Protein AF-A0A7M3WV83-F1 (afdb_monomer_lite)

Radius of gyration: 14.06 Å; chains: 1; bounding box: 32×30×36 Å

Foldseek 3Di:
DDPPDDLQRVVQVCCCQAWVDHWHFDPDAWDWDWDFDDPVGDIDIDTHTDTPRCVPPHTDGPVVVDVDDDDDDL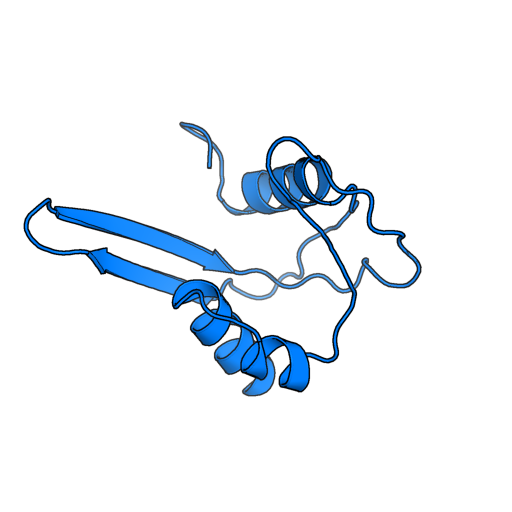VVQLVPDPDPVSVVRSVVVVVD

Secondary structure (DSSP, 8-state):
--TT--HHHHHHHHHHHHH----PPPSSPPEEEEEEETTTTEEEEEEE---STTTTPPP---TTT-S------HHHHHHH--SHHHHHHHHHHHT-

Sequence (96 aa):
MDHDEHPHAGCIREAFEEFGLRITLNDAAPVVTQRVFDRRGLSFLSFTYTSTETVNQRITVEPSEIAEGAWFPAREALEHAVSYFDRTALKAHLER

Structure (mmCIF, N/CA/C/O backbone):
data_AF-A0A7M3WV83-F1
#
_entry.id   AF-A0A7M3WV83-F1
#
loop_
_atom_site.group_PDB
_atom_site.id
_atom_site.type_symbol
_atom_site.label_atom_id
_atom_site.label_alt_id
_atom_site.label_comp_id
_atom_site.label_asym_id
_atom_site.label_entity_id
_atom_site.label_seq_id
_atom_site.pdbx_PDB_ins_code
_atom_site.Cartn_x
_atom_site.Cartn_y
_atom_site.Cartn_z
_atom_site.occupancy
_atom_site.B_iso_or_equiv
_atom_site.auth_seq_id
_atom_site.auth_comp_id
_atom_site.auth_asym_id
_atom_site.auth_atom_id
_atom_site.pdbx_PDB_model_num
ATOM 1 N N . MET A 1 1 ? 12.010 -0.498 -0.116 1.00 78.75 1 MET A N 1
ATOM 2 C CA . MET A 1 1 ? 12.589 -1.863 -0.138 1.00 78.75 1 MET A CA 1
ATOM 3 C C . MET A 1 1 ? 14.090 -1.815 0.027 1.00 78.75 1 MET A C 1
ATOM 5 O O . MET A 1 1 ? 14.793 -1.331 -0.863 1.00 78.75 1 MET A O 1
ATOM 9 N N . ASP A 1 2 ? 14.553 -2.346 1.150 1.00 82.19 2 ASP A N 1
ATOM 10 C CA . ASP A 1 2 ? 15.976 -2.442 1.450 1.00 82.19 2 ASP A CA 1
ATOM 11 C C . ASP A 1 2 ? 16.640 -3.571 0.650 1.00 82.19 2 ASP A C 1
ATOM 13 O O . ASP A 1 2 ? 15.983 -4.489 0.146 1.00 82.19 2 ASP A O 1
ATOM 17 N N . HIS A 1 3 ? 17.964 -3.498 0.495 1.00 82.31 3 HIS A N 1
ATOM 18 C CA . HIS A 1 3 ? 18.728 -4.553 -0.174 1.00 82.31 3 HIS A CA 1
ATOM 19 C C . HIS A 1 3 ? 18.583 -5.881 0.593 1.00 82.31 3 HIS A C 1
ATOM 21 O O . HIS A 1 3 ? 18.713 -5.902 1.813 1.00 82.31 3 HIS A O 1
ATOM 27 N N . ASP A 1 4 ? 18.334 -6.978 -0.130 1.00 86.44 4 ASP A N 1
ATOM 28 C CA . ASP A 1 4 ? 18.053 -8.328 0.401 1.00 86.44 4 ASP A CA 1
ATOM 29 C C . ASP A 1 4 ? 16.774 -8.474 1.254 1.00 86.44 4 ASP A C 1
ATOM 31 O O . ASP A 1 4 ? 16.559 -9.510 1.886 1.00 86.44 4 ASP A O 1
ATOM 35 N N . GLU A 1 5 ? 15.874 -7.487 1.239 1.00 92.19 5 GLU A N 1
ATOM 36 C CA . GLU A 1 5 ? 14.607 -7.573 1.962 1.00 92.19 5 GLU A CA 1
ATOM 37 C C . GLU A 1 5 ? 13.501 -8.231 1.121 1.00 92.19 5 GLU A C 1
ATOM 39 O O . GLU A 1 5 ? 13.217 -7.843 -0.016 1.00 92.19 5 GLU A O 1
ATOM 44 N N . HIS A 1 6 ? 12.815 -9.223 1.698 1.00 93.62 6 HIS A N 1
ATOM 45 C CA . HIS A 1 6 ? 11.659 -9.835 1.047 1.00 93.62 6 HIS A CA 1
ATOM 46 C C . HIS A 1 6 ? 10.501 -8.816 0.954 1.00 93.62 6 HIS A C 1
ATOM 48 O O . HIS A 1 6 ? 10.133 -8.253 1.987 1.00 93.62 6 HIS A O 1
ATOM 54 N N . PRO A 1 7 ? 9.837 -8.626 -0.210 1.00 94.75 7 PRO A N 1
ATOM 55 C CA . PRO A 1 7 ? 8.786 -7.611 -0.391 1.00 94.75 7 PRO A CA 1
ATOM 56 C C . PRO A 1 7 ? 7.658 -7.652 0.645 1.00 94.75 7 PRO A C 1
ATOM 58 O O . PRO A 1 7 ? 7.134 -6.621 1.048 1.00 94.75 7 PRO A O 1
ATOM 61 N N . HIS A 1 8 ? 7.303 -8.851 1.106 1.00 95.38 8 HIS A N 1
ATOM 62 C CA . HIS A 1 8 ? 6.340 -9.040 2.192 1.00 95.38 8 HIS A CA 1
ATOM 63 C C . HIS A 1 8 ? 6.812 -8.429 3.524 1.00 95.38 8 HIS A C 1
ATOM 65 O O . HIS A 1 8 ? 6.032 -7.784 4.216 1.00 95.38 8 HIS A O 1
ATOM 71 N N . ALA A 1 9 ? 8.077 -8.644 3.901 1.00 95.81 9 ALA A N 1
ATOM 72 C CA . ALA A 1 9 ? 8.636 -8.107 5.140 1.00 95.81 9 ALA A CA 1
ATOM 73 C C . ALA A 1 9 ? 8.782 -6.582 5.055 1.00 95.81 9 ALA A C 1
ATOM 75 O O . ALA A 1 9 ? 8.358 -5.888 5.976 1.00 95.81 9 ALA A O 1
ATOM 76 N N . GLY A 1 10 ? 9.263 -6.076 3.914 1.00 96.75 10 GLY A N 1
ATOM 77 C CA . GLY A 1 10 ? 9.374 -4.637 3.678 1.00 96.75 10 GLY A CA 1
ATOM 78 C C . GLY A 1 10 ? 8.029 -3.924 3.717 1.00 96.75 10 GLY A C 1
ATOM 79 O O . GLY A 1 10 ? 7.920 -2.898 4.368 1.00 96.75 10 GLY A O 1
ATOM 80 N N . CYS A 1 11 ? 6.968 -4.502 3.145 1.00 96.50 11 CYS A N 1
ATOM 81 C CA . CYS A 1 11 ? 5.630 -3.906 3.214 1.00 96.50 11 CYS A CA 1
ATOM 82 C C . CYS A 1 11 ? 5.110 -3.770 4.659 1.00 96.50 11 CYS A C 1
ATOM 84 O O . CYS A 1 11 ? 4.497 -2.760 4.998 1.00 96.50 11 CYS A O 1
ATOM 86 N N . ILE A 1 12 ? 5.371 -4.758 5.525 1.00 97.06 12 ILE A N 1
ATOM 87 C CA . ILE A 1 12 ? 4.995 -4.687 6.947 1.00 97.06 12 ILE A CA 1
ATOM 88 C C . ILE A 1 12 ? 5.835 -3.633 7.678 1.00 97.06 12 ILE A C 1
ATOM 90 O O . ILE A 1 12 ? 5.291 -2.869 8.475 1.00 97.06 12 ILE A O 1
ATOM 94 N N . ARG A 1 13 ? 7.147 -3.593 7.413 1.00 97.44 13 ARG A N 1
ATOM 95 C CA . ARG A 1 13 ? 8.065 -2.616 8.008 1.00 97.44 13 ARG A CA 1
ATOM 96 C C . ARG A 1 13 ? 7.692 -1.188 7.606 1.00 97.44 13 ARG A C 1
ATOM 98 O O . ARG A 1 13 ? 7.488 -0.371 8.494 1.00 97.44 13 ARG A O 1
ATOM 105 N N . GLU A 1 14 ? 7.528 -0.918 6.311 1.00 96.75 14 GLU A N 1
ATOM 106 C CA . GLU A 1 14 ? 7.164 0.404 5.777 1.00 96.75 14 GLU A CA 1
ATOM 107 C C . GLU A 1 14 ? 5.803 0.865 6.332 1.00 96.75 14 GLU A C 1
ATOM 109 O O . GLU A 1 14 ? 5.686 1.990 6.803 1.00 96.75 14 GLU A O 1
ATOM 114 N N . ALA A 1 15 ? 4.794 -0.014 6.431 1.00 96.94 15 ALA A N 1
ATOM 115 C CA . ALA A 1 15 ? 3.510 0.344 7.050 1.00 96.94 15 ALA A CA 1
ATOM 116 C C . ALA A 1 15 ? 3.637 0.775 8.527 1.00 96.94 15 ALA A C 1
ATOM 118 O O . ALA A 1 15 ? 2.881 1.633 9.001 1.00 96.94 15 ALA A O 1
ATOM 119 N N . PHE A 1 16 ? 4.582 0.182 9.263 1.00 97.19 16 PHE A N 1
ATOM 120 C CA . PHE A 1 16 ? 4.864 0.563 10.642 1.00 97.19 16 PHE A CA 1
ATOM 121 C C . PHE A 1 16 ? 5.694 1.847 10.731 1.00 97.19 16 PHE A C 1
ATOM 123 O O . PHE A 1 16 ? 5.357 2.713 11.535 1.00 97.19 16 PHE A O 1
ATOM 130 N N . GLU A 1 17 ? 6.746 1.979 9.928 1.00 97.31 17 GLU A N 1
ATOM 131 C CA . GLU A 1 17 ? 7.638 3.142 9.936 1.00 97.31 17 GLU A CA 1
ATOM 132 C C . GLU A 1 17 ? 6.923 4.406 9.450 1.00 97.31 17 GLU A C 1
ATOM 134 O O . GLU A 1 17 ? 6.966 5.422 10.134 1.00 97.31 17 GLU A O 1
ATOM 139 N N . GLU A 1 18 ? 6.184 4.332 8.342 1.00 97.38 18 GLU A N 1
ATOM 140 C CA . GLU A 1 18 ? 5.549 5.498 7.720 1.00 97.38 18 GLU A CA 1
ATOM 141 C C . GLU A 1 18 ? 4.249 5.925 8.416 1.00 97.38 18 GLU A C 1
ATOM 143 O O . GLU A 1 18 ? 3.957 7.119 8.506 1.00 97.38 18 GLU A O 1
ATOM 148 N N . PHE A 1 19 ? 3.446 4.965 8.899 1.00 97.25 19 PHE A N 1
ATOM 149 C CA . PHE A 1 19 ? 2.083 5.219 9.397 1.00 97.25 19 PHE A CA 1
ATOM 150 C C . PHE A 1 19 ? 1.808 4.698 10.817 1.00 97.25 19 PHE A C 1
ATOM 152 O O . PHE A 1 19 ? 0.698 4.885 11.336 1.00 97.25 19 PHE A O 1
ATOM 159 N N . GLY A 1 20 ? 2.773 4.037 11.465 1.00 96.88 20 GLY A N 1
ATOM 160 C CA . GLY A 1 20 ? 2.607 3.463 12.804 1.00 96.88 20 GLY A CA 1
ATOM 161 C C . GLY A 1 20 ? 1.673 2.249 12.857 1.00 96.88 20 GLY A C 1
ATOM 162 O O . GLY A 1 20 ? 1.231 1.862 13.946 1.00 96.88 20 GLY A O 1
ATOM 163 N N . LEU A 1 21 ? 1.340 1.656 11.706 1.00 97.25 21 LEU A N 1
ATOM 164 C CA . LEU A 1 21 ? 0.361 0.577 11.595 1.00 97.25 21 LEU A CA 1
ATOM 165 C C . LEU A 1 21 ? 1.020 -0.780 11.841 1.00 97.25 21 LEU A C 1
ATOM 167 O O . LEU A 1 21 ? 2.034 -1.122 11.241 1.00 97.25 21 LEU A O 1
ATOM 171 N N . ARG A 1 22 ? 0.420 -1.589 12.715 1.00 96.50 22 ARG A N 1
ATOM 172 C CA . ARG A 1 22 ? 0.852 -2.971 12.967 1.00 96.50 22 ARG A CA 1
ATOM 173 C C . ARG A 1 22 ? -0.051 -3.913 12.194 1.00 96.50 22 ARG A C 1
ATOM 175 O O . ARG A 1 22 ? -1.193 -4.110 12.593 1.00 96.50 22 ARG A O 1
ATOM 182 N N . ILE A 1 23 ? 0.446 -4.457 11.092 1.00 96.00 23 ILE A N 1
ATOM 183 C CA . ILE A 1 23 ? -0.350 -5.278 10.178 1.00 96.00 23 ILE A CA 1
ATOM 184 C C . ILE A 1 23 ? 0.287 -6.645 9.945 1.00 96.00 23 ILE A C 1
ATOM 186 O O . ILE A 1 23 ? 1.509 -6.783 9.915 1.00 96.00 23 ILE A O 1
ATOM 190 N N . THR A 1 24 ? -0.553 -7.638 9.685 1.00 95.69 24 THR A N 1
ATOM 191 C CA . THR A 1 24 ? -0.208 -8.824 8.901 1.00 95.69 24 THR A CA 1
ATOM 192 C C . THR A 1 24 ? -0.794 -8.709 7.497 1.00 95.69 24 THR A C 1
ATOM 194 O O . THR A 1 24 ? -1.761 -7.977 7.264 1.00 95.69 24 THR A O 1
ATOM 197 N N . LEU A 1 25 ? -0.184 -9.393 6.532 1.00 95.56 25 LEU A N 1
ATOM 198 C CA . LEU A 1 25 ? -0.663 -9.418 5.153 1.00 95.56 25 LEU A CA 1
ATOM 199 C C . LEU A 1 25 ? -1.530 -10.658 4.945 1.00 95.56 25 LEU A C 1
ATOM 201 O O . LEU A 1 25 ? -1.214 -11.736 5.440 1.00 95.56 25 LEU A O 1
ATOM 205 N N . ASN A 1 26 ? -2.624 -10.499 4.208 1.00 93.31 26 ASN A N 1
ATOM 206 C CA . ASN A 1 26 ? -3.500 -11.609 3.856 1.00 93.31 26 ASN A CA 1
ATOM 207 C C . ASN A 1 26 ? -2.755 -12.607 2.950 1.00 93.31 26 ASN A C 1
ATOM 209 O O . ASN A 1 26 ? -1.953 -12.194 2.114 1.00 93.31 26 ASN A O 1
ATOM 213 N N . ASP A 1 27 ? -3.135 -13.887 2.994 1.00 90.31 27 ASP A N 1
ATOM 214 C CA . ASP A 1 27 ? -2.548 -14.966 2.169 1.00 90.31 27 ASP A CA 1
ATOM 215 C C . ASP A 1 27 ? -2.796 -14.828 0.649 1.00 90.31 27 ASP A C 1
ATOM 217 O O . ASP A 1 27 ? -2.408 -15.683 -0.151 1.00 90.31 27 ASP A O 1
ATOM 221 N N . ALA A 1 28 ? -3.468 -13.761 0.215 1.00 90.81 28 ALA A N 1
ATOM 222 C CA . ALA A 1 28 ? -3.709 -13.496 -1.192 1.00 90.81 28 ALA A CA 1
ATOM 223 C C . ALA A 1 28 ? -2.411 -13.097 -1.908 1.00 90.81 28 ALA A C 1
ATOM 225 O O . ALA A 1 28 ? -1.629 -12.285 -1.414 1.00 90.81 28 ALA A O 1
ATOM 226 N N . ALA A 1 29 ? -2.231 -13.596 -3.133 1.00 91.19 29 ALA A N 1
ATOM 227 C CA . ALA A 1 29 ? -1.106 -13.192 -3.967 1.00 91.19 29 ALA A CA 1
ATOM 228 C C . ALA A 1 29 ? -1.090 -11.659 -4.175 1.00 91.19 29 ALA A C 1
ATOM 230 O O . ALA A 1 29 ? -2.157 -11.064 -4.431 1.00 91.19 29 ALA A O 1
ATOM 231 N N . PRO A 1 30 ? 0.095 -11.019 -4.091 1.00 94.69 30 PRO A N 1
ATOM 232 C CA . PRO A 1 30 ? 0.209 -9.584 -4.284 1.00 94.69 30 PRO A CA 1
ATOM 233 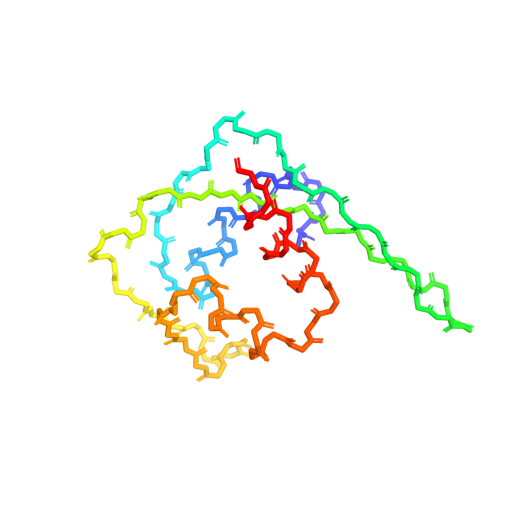C C . PRO A 1 30 ? -0.109 -9.196 -5.722 1.00 94.69 30 PRO A C 1
ATOM 235 O O . PRO A 1 30 ? 0.134 -9.948 -6.669 1.00 94.69 30 PRO A O 1
ATOM 238 N N . VAL A 1 31 ? -0.602 -7.976 -5.892 1.00 94.81 31 VAL A N 1
ATOM 239 C CA . VAL A 1 31 ? -0.668 -7.353 -7.212 1.00 94.81 31 VAL A CA 1
ATOM 240 C C . VAL A 1 31 ? 0.730 -6.847 -7.542 1.00 94.81 31 VAL A C 1
ATOM 242 O O . VAL A 1 31 ? 1.261 -5.982 -6.848 1.00 94.81 31 VAL A O 1
ATOM 245 N N . VAL A 1 32 ? 1.337 -7.405 -8.588 1.00 94.94 32 VAL A N 1
ATOM 246 C CA . VAL A 1 32 ? 2.675 -7.016 -9.040 1.00 94.94 32 VAL A CA 1
ATOM 247 C C . VAL A 1 32 ? 2.542 -6.080 -10.232 1.00 94.94 32 VAL A C 1
ATOM 249 O O . VAL A 1 32 ? 1.990 -6.455 -11.265 1.00 94.94 32 VAL A O 1
ATOM 252 N N . THR A 1 33 ? 3.051 -4.857 -10.094 1.00 94.62 33 THR A N 1
ATOM 253 C CA . THR A 1 33 ? 2.982 -3.827 -11.138 1.00 94.62 33 THR A CA 1
ATOM 254 C C . THR A 1 33 ? 4.377 -3.319 -11.462 1.00 94.62 33 THR A C 1
ATOM 256 O O . THR A 1 33 ? 5.113 -2.917 -10.566 1.00 94.62 33 THR A O 1
ATOM 259 N N . GLN A 1 34 ? 4.731 -3.272 -12.746 1.00 92.69 34 GLN A N 1
ATOM 260 C CA . GLN A 1 34 ? 5.988 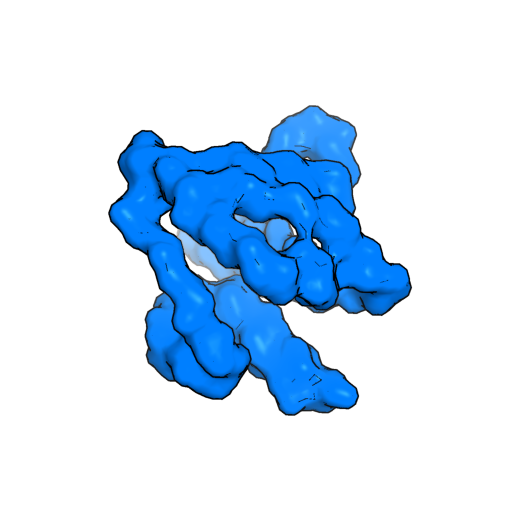-2.690 -13.211 1.00 92.69 34 GLN A CA 1
ATOM 261 C C . GLN A 1 34 ? 5.722 -1.461 -14.078 1.00 92.69 34 GLN A C 1
ATOM 263 O O . GLN A 1 34 ? 4.826 -1.469 -14.926 1.00 92.69 34 GLN A O 1
ATOM 268 N N . ARG A 1 35 ? 6.532 -0.413 -13.907 1.00 90.62 35 ARG A N 1
ATOM 269 C CA . ARG A 1 35 ? 6.553 0.724 -14.830 1.00 90.62 35 ARG A CA 1
ATOM 270 C C . ARG A 1 35 ? 7.971 1.228 -15.057 1.00 90.62 35 ARG A C 1
ATOM 272 O O . ARG A 1 35 ? 8.716 1.473 -14.111 1.00 90.62 35 ARG A O 1
ATOM 279 N N . VAL A 1 36 ? 8.311 1.417 -16.329 1.00 87.38 36 VAL A N 1
ATOM 280 C CA . VAL A 1 36 ? 9.572 2.026 -16.761 1.00 87.38 36 VAL A CA 1
ATOM 281 C C . VAL A 1 36 ? 9.326 3.504 -17.049 1.00 87.38 36 VAL A C 1
ATOM 283 O O . VAL A 1 36 ? 8.422 3.844 -17.814 1.00 87.38 36 VAL A O 1
ATOM 286 N N . PHE A 1 37 ? 10.122 4.377 -16.436 1.00 81.75 37 PHE A N 1
ATOM 287 C CA . PHE A 1 37 ? 10.134 5.812 -16.712 1.00 81.75 37 PHE A CA 1
ATOM 288 C C . PHE A 1 37 ? 11.330 6.129 -17.624 1.00 81.75 37 PHE A C 1
ATOM 290 O O . PHE A 1 37 ? 12.458 5.688 -17.389 1.00 81.75 37 PHE A O 1
ATOM 297 N N . ASP A 1 38 ? 11.067 6.831 -18.724 1.00 75.38 38 ASP A N 1
ATOM 298 C CA . ASP A 1 38 ? 11.942 6.880 -19.895 1.00 75.38 38 ASP A CA 1
ATOM 299 C C . ASP A 1 38 ? 13.118 7.882 -19.812 1.00 75.38 38 ASP A C 1
ATOM 301 O O . ASP A 1 38 ? 13.384 8.537 -18.800 1.00 75.38 38 ASP A O 1
ATOM 305 N N . ARG A 1 39 ? 13.912 7.862 -20.897 1.00 61.81 39 ARG A N 1
ATOM 306 C CA . ARG A 1 39 ? 15.260 8.420 -21.163 1.00 61.81 39 ARG A CA 1
ATOM 307 C C . ARG A 1 39 ? 16.383 8.075 -20.177 1.00 61.81 39 ARG A C 1
ATOM 309 O O . ARG A 1 39 ? 17.538 8.118 -20.584 1.00 61.81 39 ARG A O 1
ATOM 316 N N . ARG A 1 40 ? 16.077 7.692 -18.935 1.00 64.94 40 ARG A N 1
ATOM 317 C CA . ARG A 1 40 ? 17.061 7.311 -17.899 1.00 64.94 40 ARG A CA 1
ATOM 318 C C . ARG A 1 40 ? 17.018 5.831 -17.501 1.00 64.94 40 ARG A C 1
ATOM 320 O O . ARG A 1 40 ? 17.925 5.380 -16.815 1.00 64.94 40 ARG A O 1
ATOM 327 N N . GLY A 1 41 ? 16.000 5.082 -17.940 1.00 73.50 41 GLY A N 1
ATOM 328 C CA . GLY A 1 41 ? 15.913 3.630 -17.730 1.00 73.50 41 GLY A CA 1
ATOM 329 C C . GLY A 1 41 ? 15.531 3.207 -16.308 1.00 73.50 41 GLY A C 1
ATOM 330 O O . GLY A 1 41 ? 15.834 2.087 -15.908 1.00 73.50 41 GLY A O 1
ATOM 331 N N . LEU A 1 42 ? 14.874 4.077 -15.536 1.00 83.81 42 LEU A N 1
ATOM 332 C CA . LEU A 1 42 ? 14.426 3.730 -14.187 1.00 83.81 42 LEU A CA 1
ATOM 333 C C . LEU A 1 42 ? 13.184 2.838 -14.276 1.00 83.81 42 LEU A C 1
ATOM 335 O O . LEU A 1 42 ? 12.115 3.281 -14.701 1.00 83.81 42 LEU A O 1
ATOM 339 N N . SER A 1 43 ? 13.339 1.575 -13.888 1.00 87.56 43 SER A N 1
ATOM 340 C CA . SER A 1 43 ? 12.253 0.604 -13.779 1.00 87.56 43 SER A CA 1
ATOM 341 C C . SER A 1 43 ? 11.860 0.444 -12.319 1.00 87.56 43 SER A C 1
ATOM 343 O O . SER A 1 43 ? 12.676 0.021 -11.507 1.00 87.56 43 SER A O 1
ATOM 345 N N . PHE A 1 44 ? 10.600 0.724 -12.009 1.00 90.56 44 PHE A N 1
ATOM 346 C CA . PHE A 1 44 ? 10.027 0.459 -10.696 1.00 90.56 44 PHE A CA 1
ATOM 347 C C . PHE A 1 44 ? 9.161 -0.791 -10.760 1.00 90.56 44 PHE A C 1
ATOM 349 O O . PHE A 1 44 ? 8.374 -0.967 -11.696 1.00 90.56 44 PHE A O 1
ATOM 356 N N . LEU A 1 45 ? 9.312 -1.636 -9.747 1.00 92.19 45 LEU A N 1
ATOM 357 C CA . LEU A 1 45 ? 8.496 -2.813 -9.499 1.00 92.19 45 LEU A CA 1
ATOM 358 C C . LEU A 1 45 ? 7.817 -2.622 -8.143 1.00 92.19 45 LEU A C 1
ATOM 360 O O . LEU A 1 45 ? 8.495 -2.386 -7.147 1.00 92.19 45 LEU A O 1
ATOM 364 N N . SER A 1 46 ? 6.493 -2.699 -8.119 1.00 94.12 46 SER A N 1
ATOM 365 C CA . SER A 1 46 ? 5.677 -2.561 -6.916 1.00 94.12 46 SER A CA 1
ATOM 366 C C . SER A 1 46 ? 4.970 -3.878 -6.621 1.00 94.12 46 SER A C 1
ATOM 368 O O . SER A 1 46 ? 4.426 -4.513 -7.529 1.00 94.12 46 SER A O 1
ATOM 370 N N . PHE A 1 47 ? 4.985 -4.269 -5.348 1.00 96.00 47 PHE A N 1
ATOM 371 C CA . PHE A 1 47 ? 4.229 -5.390 -4.807 1.00 96.00 47 PHE A CA 1
ATOM 372 C C . PHE A 1 47 ? 3.172 -4.828 -3.863 1.00 96.00 47 PHE A C 1
ATOM 374 O O . PHE A 1 47 ? 3.513 -4.242 -2.840 1.00 96.00 47 PHE A O 1
ATOM 381 N N . THR A 1 48 ? 1.898 -5.008 -4.193 1.00 95.88 48 THR A N 1
ATOM 382 C CA . THR A 1 48 ? 0.794 -4.526 -3.360 1.00 95.88 48 THR A CA 1
ATOM 383 C C . THR A 1 48 ? 0.102 -5.689 -2.667 1.00 95.88 48 THR A C 1
ATOM 385 O O . THR A 1 48 ? -0.363 -6.625 -3.320 1.00 95.88 48 THR A O 1
ATOM 388 N N . TYR A 1 49 ? -0.010 -5.586 -1.346 1.00 96.12 49 TYR A N 1
ATOM 389 C CA . TYR A 1 49 ? -0.678 -6.545 -0.474 1.00 96.12 49 TYR A CA 1
ATOM 390 C C . TYR A 1 49 ? -1.934 -5.926 0.152 1.00 96.12 49 TYR A C 1
ATOM 392 O O . TYR A 1 49 ? -2.152 -4.718 0.085 1.00 96.12 49 TYR A O 1
ATOM 400 N N . THR A 1 50 ? -2.763 -6.758 0.777 1.00 94.44 50 THR A N 1
ATOM 401 C CA . THR A 1 50 ? -3.939 -6.317 1.542 1.00 94.44 50 THR A CA 1
ATOM 402 C C . THR A 1 50 ? -3.831 -6.802 2.978 1.00 94.44 50 THR A C 1
ATOM 404 O O . THR A 1 50 ? -3.405 -7.934 3.193 1.00 94.44 50 THR A O 1
ATOM 407 N N . SER A 1 51 ? -4.286 -5.991 3.929 1.00 93.81 51 SER A N 1
ATOM 408 C CA . SER A 1 51 ? -4.441 -6.359 5.338 1.00 93.81 51 SER A CA 1
ATOM 409 C C . SER A 1 51 ? -5.842 -5.995 5.816 1.00 93.81 51 SER A C 1
ATOM 411 O O . SER A 1 51 ? -6.399 -4.986 5.383 1.00 93.81 51 SER A O 1
ATOM 413 N N . THR A 1 52 ? -6.408 -6.795 6.716 1.00 88.50 52 THR A N 1
ATOM 414 C CA . THR A 1 52 ? -7.668 -6.484 7.415 1.00 88.50 52 THR A CA 1
ATOM 415 C C . THR A 1 52 ? -7.461 -6.034 8.861 1.00 88.50 52 THR A C 1
ATOM 417 O O . THR A 1 52 ? -8.430 -5.735 9.553 1.00 88.50 52 THR A O 1
ATOM 420 N N . GLU A 1 53 ? -6.219 -5.981 9.347 1.00 87.94 53 GLU A N 1
ATOM 421 C CA . GLU A 1 53 ? -5.922 -5.729 10.765 1.00 87.94 53 GLU A CA 1
ATOM 422 C C . GLU A 1 53 ? -5.907 -4.245 11.144 1.00 87.94 53 GLU A C 1
ATOM 424 O O . GLU A 1 53 ? -5.712 -3.895 12.304 1.00 87.94 53 GLU A O 1
ATOM 429 N N . THR A 1 54 ? -6.150 -3.348 10.193 1.00 86.12 54 THR A N 1
ATOM 430 C CA . THR A 1 54 ? -6.112 -1.896 10.412 1.00 86.12 54 THR A CA 1
ATOM 431 C C . THR A 1 54 ? -7.327 -1.344 11.158 1.00 86.12 54 THR A C 1
ATOM 433 O O . THR A 1 54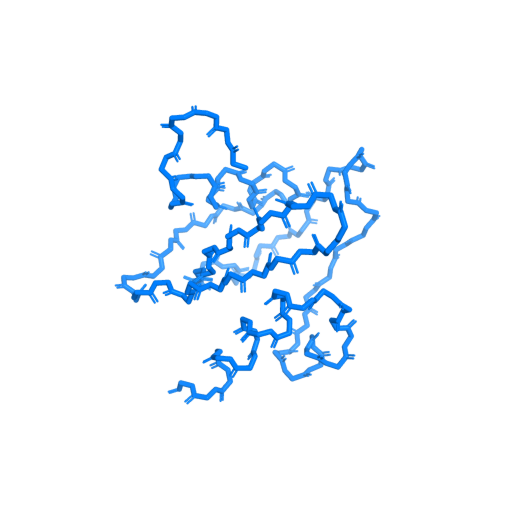 ? -7.322 -0.185 11.577 1.00 86.12 54 THR A O 1
ATOM 436 N N . VAL A 1 55 ? -8.368 -2.155 11.364 1.00 86.12 55 VAL A N 1
ATOM 437 C CA . VAL A 1 55 ? -9.597 -1.733 12.045 1.00 86.12 55 VAL A CA 1
ATOM 438 C C . VAL A 1 55 ? -9.273 -1.255 13.467 1.00 86.12 55 VAL A C 1
ATOM 440 O O . VAL A 1 55 ? -8.679 -1.979 14.260 1.00 86.12 55 VAL A O 1
ATOM 443 N N . ASN A 1 56 ? -9.694 -0.031 13.797 1.00 88.12 56 ASN A N 1
ATOM 444 C CA . ASN A 1 56 ? -9.436 0.672 15.066 1.00 88.12 56 ASN A CA 1
ATOM 445 C C . ASN A 1 56 ? -7.978 1.084 15.332 1.00 88.12 56 ASN A C 1
ATOM 447 O O . ASN A 1 56 ? -7.688 1.599 16.414 1.00 88.12 56 ASN A O 1
ATOM 451 N N . GLN A 1 57 ? -7.061 0.912 14.378 1.00 95.50 57 GLN A N 1
ATOM 452 C CA . GLN A 1 57 ? -5.722 1.478 14.512 1.00 95.50 57 GLN A CA 1
ATOM 453 C C . GLN A 1 57 ? -5.733 2.982 14.227 1.00 95.50 57 GLN A C 1
ATOM 455 O O . GLN A 1 57 ? -6.479 3.488 13.383 1.00 95.50 57 GLN A O 1
ATOM 460 N N . ARG A 1 58 ? -4.878 3.715 14.942 1.00 95.56 58 ARG A N 1
ATOM 461 C CA . ARG A 1 58 ? -4.651 5.140 14.709 1.00 95.56 58 ARG A CA 1
ATOM 462 C C . ARG A 1 58 ? -3.423 5.314 13.825 1.00 95.56 58 ARG A C 1
ATOM 464 O O . ARG A 1 58 ? -2.367 4.783 14.149 1.00 95.56 58 ARG A O 1
ATOM 471 N N . ILE A 1 59 ? -3.560 6.120 12.778 1.00 97.19 59 ILE A N 1
ATOM 472 C CA . ILE A 1 59 ? -2.428 6.533 11.950 1.00 97.19 59 ILE A CA 1
ATOM 473 C C . ILE A 1 59 ? -1.544 7.487 12.761 1.00 97.19 59 ILE A C 1
ATOM 475 O O . ILE A 1 59 ? -2.031 8.480 13.313 1.00 97.19 59 ILE A O 1
ATOM 479 N N . THR A 1 60 ? -0.254 7.172 12.832 1.00 96.94 60 THR A N 1
ATOM 480 C CA . THR A 1 60 ? 0.799 8.038 13.372 1.00 96.94 60 THR A CA 1
ATOM 481 C C . THR A 1 60 ? 1.862 8.177 12.296 1.00 96.94 60 THR A C 1
ATOM 483 O O . THR A 1 60 ? 2.641 7.254 12.101 1.00 96.94 60 THR A O 1
ATOM 486 N N . VAL A 1 61 ? 1.845 9.291 11.567 1.00 97.94 61 VAL A N 1
ATOM 487 C CA . VAL A 1 61 ? 2.756 9.484 10.432 1.00 97.94 61 VAL A CA 1
ATOM 488 C C . VAL A 1 61 ? 4.188 9.766 10.887 1.00 97.94 61 VAL A C 1
ATOM 490 O O . VAL A 1 61 ? 4.374 10.466 11.886 1.00 97.94 61 VAL A O 1
ATOM 493 N N . GLU A 1 62 ? 5.175 9.278 10.137 1.00 97.50 62 GLU A N 1
ATOM 494 C CA . GLU A 1 62 ? 6.570 9.729 10.223 1.00 97.50 62 GLU A CA 1
ATOM 495 C C . GLU A 1 62 ? 6.740 11.014 9.390 1.00 97.50 62 GLU A C 1
ATOM 497 O O . GLU A 1 62 ? 6.758 10.959 8.157 1.00 97.50 62 GLU A O 1
ATOM 502 N N . PRO A 1 63 ? 6.832 12.197 10.025 1.00 96.56 63 PRO A N 1
ATOM 503 C CA . PRO A 1 63 ? 6.726 13.479 9.330 1.00 96.56 63 PRO A CA 1
ATOM 504 C C . PRO A 1 63 ? 7.915 13.803 8.419 1.00 96.56 63 PRO A C 1
ATOM 506 O O . PRO A 1 63 ? 7.818 14.736 7.620 1.00 96.56 63 PRO A O 1
ATOM 509 N N . SER A 1 64 ? 9.042 13.094 8.544 1.00 96.69 64 SER A N 1
ATOM 510 C CA . SER A 1 64 ? 10.167 13.255 7.616 1.00 96.69 64 SER A CA 1
ATOM 511 C C . SER A 1 64 ? 9.905 12.637 6.236 1.00 96.69 64 SER A C 1
ATOM 513 O O . SER A 1 64 ? 10.545 13.051 5.268 1.00 96.69 64 SER A O 1
ATOM 515 N N . GLU A 1 65 ? 8.930 11.729 6.127 1.00 93.62 65 GLU A N 1
ATOM 516 C CA . GLU A 1 65 ? 8.588 11.022 4.886 1.00 93.62 65 GLU A CA 1
ATOM 517 C C . GLU A 1 65 ? 7.147 11.293 4.433 1.00 93.62 65 GLU A C 1
ATOM 519 O O . GLU A 1 65 ? 6.897 11.526 3.248 1.00 93.62 65 GLU A O 1
ATOM 524 N N . ILE A 1 66 ? 6.201 11.332 5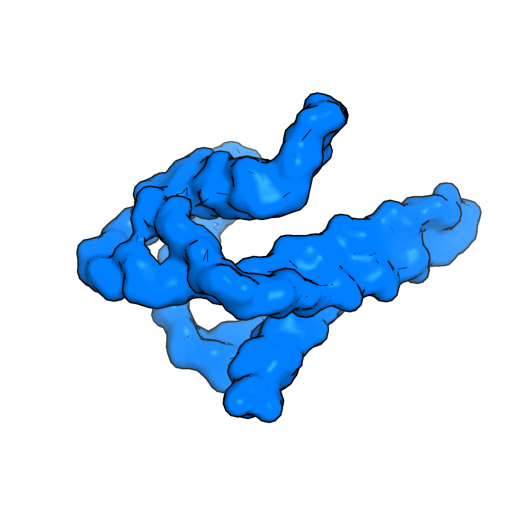.376 1.00 96.62 66 ILE A N 1
ATOM 525 C CA . ILE A 1 66 ? 4.765 11.439 5.113 1.00 96.62 66 ILE A CA 1
ATOM 526 C C . ILE A 1 66 ? 4.202 12.729 5.711 1.00 96.62 66 ILE A C 1
ATOM 528 O O . ILE A 1 66 ? 4.238 12.957 6.918 1.00 96.62 66 ILE A O 1
ATOM 532 N N . ALA A 1 67 ? 3.611 13.567 4.858 1.00 95.56 67 ALA A N 1
ATOM 533 C CA . ALA A 1 67 ? 3.018 14.834 5.284 1.00 95.56 67 ALA A CA 1
ATOM 534 C C . ALA A 1 67 ? 1.729 14.646 6.106 1.00 95.56 67 ALA A C 1
ATOM 536 O O . ALA A 1 67 ? 1.514 15.341 7.098 1.00 95.56 67 ALA A O 1
ATOM 537 N N . GLU A 1 68 ? 0.862 13.723 5.683 1.00 95.81 68 GLU A N 1
ATOM 538 C CA . GLU A 1 68 ? -0.427 13.448 6.317 1.00 95.81 68 GLU A CA 1
ATOM 539 C C . GLU A 1 68 ? -0.918 12.032 5.997 1.00 95.81 68 GLU A C 1
ATOM 541 O O . GLU A 1 68 ? -0.513 11.423 5.008 1.00 95.81 68 GLU A O 1
ATOM 546 N N . GLY A 1 69 ? -1.816 11.509 6.834 1.00 94.12 69 GLY A N 1
ATOM 547 C CA . GLY A 1 69 ? -2.439 10.207 6.630 1.00 94.12 69 GLY A CA 1
ATOM 548 C C . GLY A 1 69 ? -3.877 10.199 7.135 1.00 94.12 69 GLY A C 1
ATOM 549 O O . GLY A 1 69 ? -4.178 10.735 8.203 1.00 94.12 69 GLY A O 1
ATOM 550 N N . ALA A 1 70 ? -4.769 9.591 6.359 1.00 94.56 70 ALA A N 1
ATOM 551 C CA . ALA A 1 70 ? -6.187 9.483 6.673 1.00 94.56 70 ALA A CA 1
ATOM 552 C C . ALA A 1 70 ? -6.775 8.180 6.117 1.00 94.56 70 ALA A C 1
ATOM 554 O O . ALA A 1 70 ? -6.241 7.576 5.187 1.00 94.56 70 ALA A O 1
ATOM 555 N N . TRP A 1 71 ? -7.885 7.745 6.712 1.00 94.88 71 TRP A N 1
ATOM 556 C CA . TRP A 1 71 ? -8.633 6.575 6.265 1.00 94.88 71 TRP A CA 1
ATOM 557 C C . TRP A 1 71 ? -9.672 6.980 5.225 1.00 94.88 71 TRP A C 1
ATOM 559 O O . TRP A 1 71 ? -10.471 7.880 5.475 1.00 94.88 71 TRP A O 1
ATOM 569 N N . PHE A 1 72 ? -9.707 6.261 4.105 1.00 94.38 72 PHE A N 1
ATOM 570 C CA . PHE A 1 72 ? -10.646 6.507 3.015 1.00 94.38 72 PHE A CA 1
ATOM 571 C C . PHE A 1 72 ? -11.361 5.217 2.601 1.00 94.38 72 PHE A C 1
ATOM 573 O O . PHE A 1 72 ? -10.749 4.143 2.601 1.00 94.38 72 PHE A O 1
ATOM 580 N N . PRO A 1 73 ? -12.631 5.296 2.169 1.00 94.81 73 PRO A N 1
ATOM 581 C CA . PRO A 1 73 ? -13.239 4.251 1.357 1.00 94.81 73 PRO A CA 1
ATOM 582 C C . PRO A 1 73 ? -12.411 3.997 0.089 1.00 94.81 73 PRO A C 1
ATOM 584 O O . PRO A 1 73 ? -11.947 4.934 -0.557 1.00 94.81 73 PRO A O 1
ATOM 587 N N . ALA A 1 74 ? -12.283 2.736 -0.332 1.00 93.56 74 ALA A N 1
ATOM 588 C CA . ALA A 1 74 ? -11.415 2.362 -1.456 1.00 93.56 74 ALA A CA 1
ATOM 589 C C . ALA A 1 74 ? -11.729 3.100 -2.777 1.00 93.56 74 ALA A C 1
ATOM 591 O O . ALA A 1 74 ? -10.821 3.406 -3.548 1.00 93.56 74 ALA A O 1
ATOM 592 N N . ARG A 1 75 ? -13.008 3.416 -3.039 1.00 96.00 75 ARG A N 1
ATOM 593 C CA . ARG A 1 75 ? -13.406 4.201 -4.223 1.00 96.00 75 ARG A CA 1
ATOM 594 C C . ARG A 1 75 ? -12.929 5.651 -4.147 1.00 96.00 75 ARG A C 1
ATOM 596 O O . ARG A 1 75 ? -12.397 6.147 -5.130 1.00 96.00 75 ARG A O 1
ATOM 603 N N . GLU A 1 76 ? -13.070 6.287 -2.990 1.00 97.25 76 GLU A N 1
ATOM 604 C CA . GLU A 1 76 ? -12.608 7.659 -2.755 1.00 97.25 76 GLU A CA 1
ATOM 605 C C . GLU A 1 76 ? -11.076 7.732 -2.834 1.00 97.25 76 GLU A C 1
ATOM 607 O O . GLU A 1 76 ? -10.524 8.566 -3.547 1.00 97.25 76 GLU A O 1
ATOM 612 N N . ALA A 1 77 ? -10.374 6.770 -2.224 1.00 96.31 77 ALA A N 1
ATOM 613 C CA . ALA A 1 77 ? -8.920 6.662 -2.335 1.00 96.31 77 ALA A CA 1
ATOM 614 C C . ALA A 1 77 ? -8.446 6.594 -3.801 1.00 96.31 77 ALA A C 1
ATOM 616 O O . ALA A 1 77 ? -7.456 7.227 -4.167 1.00 96.31 77 ALA A O 1
ATOM 617 N N . LEU A 1 78 ? -9.166 5.868 -4.669 1.00 96.75 78 LEU A N 1
ATOM 618 C CA . LEU A 1 78 ? -8.833 5.766 -6.095 1.00 96.75 78 LEU A CA 1
ATOM 619 C C . LEU A 1 78 ? -9.002 7.100 -6.842 1.00 96.75 78 LEU A C 1
ATOM 621 O O . LEU A 1 78 ? -8.264 7.372 -7.796 1.00 96.75 78 LEU A O 1
ATOM 625 N N . GLU A 1 79 ? -9.965 7.924 -6.435 1.00 95.88 79 GLU A N 1
ATOM 626 C CA . GLU A 1 79 ? -10.191 9.253 -7.009 1.00 95.88 79 GLU A CA 1
ATOM 627 C C . GLU A 1 79 ? -9.065 10.225 -6.630 1.00 95.88 79 GLU A C 1
ATOM 629 O O . GLU A 1 79 ? -8.614 10.988 -7.487 1.00 95.88 79 GLU A O 1
ATOM 634 N N . HIS A 1 80 ? -8.542 10.129 -5.403 1.00 94.06 80 HIS A N 1
ATOM 635 C CA . HIS A 1 80 ? -7.433 10.958 -4.916 1.00 94.06 80 HIS A CA 1
ATOM 636 C C . HIS A 1 80 ? -6.038 10.470 -5.340 1.00 94.06 80 HIS A C 1
ATOM 638 O O . HIS A 1 80 ? -5.103 11.268 -5.408 1.00 94.06 80 HIS A O 1
ATOM 644 N N . ALA A 1 81 ? -5.873 9.180 -5.642 1.00 94.50 81 ALA A N 1
ATOM 645 C CA . ALA A 1 81 ? -4.569 8.601 -5.953 1.00 94.50 81 ALA A CA 1
ATOM 646 C C . ALA A 1 81 ? -3.943 9.199 -7.229 1.00 94.50 81 ALA A C 1
ATOM 648 O O . ALA A 1 81 ? -4.492 9.083 -8.333 1.00 94.50 81 ALA A O 1
ATOM 649 N N . VAL A 1 82 ? -2.743 9.775 -7.082 1.00 92.69 82 VAL A N 1
ATOM 650 C CA . VAL A 1 82 ? -1.941 10.352 -8.181 1.00 92.69 82 VAL A CA 1
ATOM 651 C C . VAL A 1 82 ? -0.924 9.343 -8.729 1.00 92.69 82 VAL A C 1
ATOM 653 O O . VAL A 1 82 ? -0.673 9.301 -9.936 1.00 92.69 82 VAL A O 1
ATOM 656 N N . SER A 1 83 ? -0.361 8.497 -7.862 1.00 91.56 83 SER A N 1
ATOM 657 C CA . SER A 1 83 ? 0.603 7.461 -8.240 1.00 91.56 83 SER A CA 1
ATOM 658 C C . SER A 1 83 ? -0.028 6.431 -9.174 1.00 91.56 83 SER A C 1
ATOM 660 O O . SER A 1 83 ? -1.118 5.911 -8.935 1.00 91.56 83 SER A O 1
ATOM 662 N N . TYR A 1 84 ? 0.685 6.081 -10.245 1.00 92.69 84 TYR A N 1
ATOM 663 C CA . TYR A 1 84 ? 0.260 5.003 -11.137 1.00 92.69 84 TYR A CA 1
ATOM 664 C C . TYR A 1 84 ? 0.150 3.660 -10.415 1.00 92.69 84 TYR A C 1
ATOM 666 O O . TYR A 1 84 ? -0.756 2.883 -10.716 1.00 92.69 84 TYR A O 1
ATOM 674 N N . PHE A 1 85 ? 1.066 3.399 -9.481 1.00 94.38 85 PHE A N 1
ATOM 675 C CA . PHE A 1 85 ? 1.090 2.157 -8.722 1.00 94.38 85 PHE A CA 1
ATOM 676 C C . PHE A 1 85 ? -0.144 2.062 -7.825 1.00 94.38 85 PHE A C 1
ATOM 678 O O . PHE A 1 85 ? -0.900 1.105 -7.964 1.00 94.38 85 PHE A O 1
ATOM 685 N N . ASP A 1 86 ? -0.442 3.105 -7.050 1.00 94.69 86 ASP A N 1
ATOM 686 C CA . ASP A 1 86 ? -1.588 3.123 -6.129 1.00 94.69 86 ASP A CA 1
ATOM 687 C C . ASP A 1 86 ? -2.916 3.021 -6.879 1.00 94.69 86 ASP A C 1
ATOM 689 O O . ASP A 1 86 ? -3.794 2.245 -6.511 1.00 94.69 86 ASP A O 1
ATOM 693 N N . ARG A 1 87 ? -3.054 3.737 -8.004 1.00 95.94 87 ARG A N 1
ATOM 694 C CA . ARG A 1 87 ? -4.244 3.629 -8.862 1.00 95.94 87 ARG A CA 1
ATOM 695 C C . ARG A 1 87 ? -4.426 2.215 -9.408 1.00 95.94 87 ARG A C 1
ATOM 697 O O . ARG A 1 87 ? -5.557 1.750 -9.518 1.00 95.94 87 ARG A O 1
ATOM 704 N N . THR A 1 88 ? -3.336 1.549 -9.788 1.00 95.38 88 THR A N 1
ATOM 705 C CA . THR A 1 88 ? -3.378 0.173 -10.308 1.00 95.38 88 THR A CA 1
ATOM 706 C C . THR A 1 88 ? -3.749 -0.807 -9.198 1.00 95.38 88 THR A C 1
ATOM 708 O O . THR A 1 88 ? -4.642 -1.631 -9.387 1.00 95.38 88 THR A O 1
ATOM 711 N N . ALA A 1 89 ? -3.138 -0.659 -8.024 1.00 95.06 89 ALA A N 1
ATOM 712 C CA . ALA A 1 89 ? -3.429 -1.439 -6.830 1.00 95.06 89 ALA A CA 1
ATOM 713 C C . ALA A 1 89 ? -4.895 -1.315 -6.385 1.00 95.06 89 ALA A C 1
ATOM 715 O O . ALA A 1 89 ? -5.572 -2.324 -6.197 1.00 95.06 89 ALA A O 1
ATOM 716 N N . LEU A 1 90 ? -5.411 -0.088 -6.272 1.00 95.88 90 LEU A N 1
ATOM 717 C CA . LEU A 1 90 ? -6.785 0.180 -5.840 1.00 95.88 90 LEU A CA 1
ATOM 718 C C . LEU A 1 90 ? -7.820 -0.338 -6.843 1.00 95.88 90 LEU A C 1
ATOM 720 O O . LEU A 1 90 ? -8.832 -0.899 -6.432 1.00 95.88 90 LEU A O 1
ATOM 724 N N . LYS A 1 91 ? -7.564 -0.217 -8.153 1.00 95.88 91 LYS A N 1
ATOM 725 C CA . LYS A 1 91 ? -8.425 -0.832 -9.178 1.00 95.88 91 LYS A CA 1
ATOM 726 C C . LYS A 1 91 ? -8.458 -2.349 -9.046 1.00 95.88 91 LYS A C 1
ATOM 728 O O . LYS A 1 91 ? -9.539 -2.916 -8.964 1.00 95.88 91 LYS A O 1
ATOM 733 N N . ALA A 1 92 ? -7.288 -2.980 -8.942 1.00 94.06 92 ALA A N 1
ATOM 734 C CA . ALA A 1 92 ? -7.196 -4.425 -8.769 1.00 94.06 92 ALA A CA 1
ATOM 735 C C . ALA A 1 92 ? -7.882 -4.901 -7.477 1.00 94.06 92 ALA A C 1
ATOM 737 O O . ALA A 1 92 ? -8.462 -5.980 -7.461 1.00 94.06 92 ALA A O 1
ATOM 738 N N . HIS A 1 93 ? -7.848 -4.109 -6.400 1.00 92.62 93 HIS A N 1
ATOM 739 C CA . HIS A 1 93 ? -8.582 -4.403 -5.168 1.00 92.62 93 HIS A CA 1
ATOM 740 C C . HIS A 1 93 ? -10.104 -4.306 -5.351 1.00 92.62 93 HIS A C 1
ATOM 742 O O . HIS A 1 93 ? -10.822 -5.174 -4.873 1.00 92.62 93 HIS A O 1
ATOM 748 N N . LEU A 1 94 ? -10.594 -3.278 -6.050 1.00 94.06 94 LEU A N 1
ATOM 749 C CA . LEU A 1 94 ? -12.027 -3.054 -6.286 1.00 94.06 94 LEU A CA 1
ATOM 750 C C . LEU A 1 94 ? -12.664 -4.055 -7.266 1.00 94.06 94 LEU A C 1
ATOM 752 O O . LEU A 1 94 ? -13.889 -4.137 -7.329 1.00 94.06 94 LEU A O 1
ATOM 756 N N . GLU A 1 95 ? -11.851 -4.759 -8.053 1.00 91.44 95 GLU A N 1
ATOM 757 C CA . GLU A 1 95 ? -12.278 -5.770 -9.031 1.00 91.44 95 GLU A CA 1
ATOM 758 C C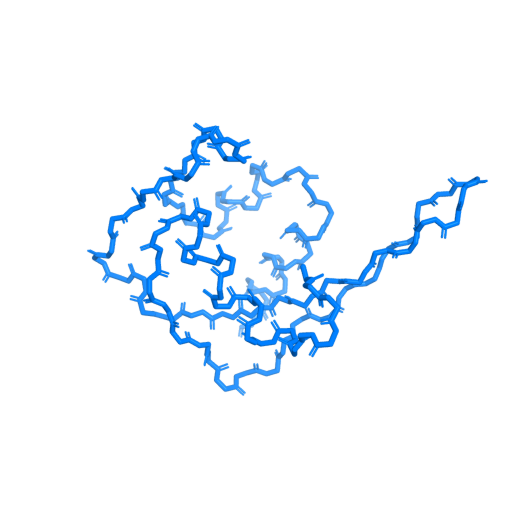 . GLU A 1 95 ? -12.265 -7.210 -8.473 1.00 91.44 95 GLU A C 1
ATOM 760 O O . GLU A 1 95 ? -12.682 -8.129 -9.180 1.00 91.44 95 GLU A O 1
ATOM 765 N N . ARG A 1 96 ? -11.786 -7.412 -7.237 1.00 80.38 96 ARG A N 1
ATOM 766 C CA . ARG A 1 96 ? -11.791 -8.705 -6.527 1.00 80.38 96 ARG A CA 1
ATOM 767 C C . ARG A 1 96 ? -13.117 -8.955 -5.814 1.00 80.38 96 ARG A C 1
ATOM 769 O O . ARG A 1 96 ? -13.514 -10.140 -5.779 1.00 80.38 96 ARG A O 1
#

pLDDT: mean 92.43, std 6.52, range [61.81, 97.94]